Protein AF-A0A815Y420-F1 (afdb_monomer)

Nearest PDB structures (foldseek):
  3r4q-assembly3_E-2  TM=3.813E-01  e=1.557E-01  Agrobacterium fabrum str. C58
  7pub-assembly1_CE  TM=4.476E-01  e=1.511E+00  Trypanosoma brucei brucei
  6kok-assembly2_B  TM=3.086E-01  e=4.276E-01  Homo sapiens
  6koi-assembly6_L  TM=2.573E-01  e=1.102E+00  Homo sapiens
  6sgb-assembly1_CE  TM=3.005E-01  e=1.715E+00  Trypanosoma brucei brucei

Sequence (128 aa):
MRDALIARGLTPQPILDLSRPLDLGNGKMADVEFRVTTLKPNSIPGSDVFYCQHITPDLVWRPEWQAHTNGCIGMTRLSINVNDPKAASELYLRAMDVVKLENTEANTCIIHLSNFEITLVHKTDKPL

pLDDT: mean 92.56, std 8.1, range [49.59, 98.31]

Structure (mmCIF, N/CA/C/O backbone):
data_AF-A0A815Y420-F1
#
_entry.id   AF-A0A815Y420-F1
#
loop_
_atom_site.group_PDB
_atom_site.id
_atom_site.type_symbol
_atom_site.label_atom_id
_atom_site.label_alt_id
_atom_site.label_comp_id
_atom_site.label_asym_id
_atom_site.label_entity_id
_atom_site.label_seq_id
_atom_site.pdbx_PDB_ins_code
_atom_site.Cartn_x
_atom_site.Cartn_y
_atom_site.Cartn_z
_atom_site.occupancy
_atom_site.B_iso_or_equiv
_atom_site.auth_seq_id
_atom_site.auth_comp_id
_atom_site.auth_asym_id
_atom_site.auth_atom_id
_atom_site.pdbx_PDB_model_num
ATOM 1 N N . MET A 1 1 ? -2.843 10.768 -8.732 1.00 86.50 1 MET A N 1
ATOM 2 C CA . MET A 1 1 ? -2.425 10.189 -7.432 1.00 86.50 1 MET A CA 1
ATOM 3 C C . MET A 1 1 ? -2.602 11.186 -6.287 1.00 86.50 1 MET A C 1
ATOM 5 O O . MET A 1 1 ? -3.527 11.008 -5.510 1.00 86.50 1 MET A O 1
ATOM 9 N N . ARG A 1 2 ? -1.788 12.250 -6.190 1.00 92.56 2 ARG A N 1
ATOM 10 C CA . ARG A 1 2 ? -1.835 13.205 -5.063 1.00 92.56 2 ARG A CA 1
ATOM 11 C C . ARG A 1 2 ? -3.197 13.888 -4.872 1.00 92.56 2 ARG A C 1
ATOM 13 O O . ARG A 1 2 ? -3.689 13.935 -3.751 1.00 92.56 2 ARG A O 1
ATOM 20 N N . ASP A 1 3 ? -3.827 14.344 -5.951 1.00 94.00 3 ASP A N 1
ATOM 21 C CA . ASP A 1 3 ? -5.120 15.041 -5.863 1.00 94.00 3 ASP A CA 1
ATOM 22 C C . ASP A 1 3 ? -6.250 14.130 -5.370 1.00 94.00 3 ASP A C 1
ATOM 24 O O . ASP A 1 3 ? -7.111 14.571 -4.617 1.00 94.00 3 ASP A O 1
ATOM 28 N N . ALA A 1 4 ? -6.202 12.836 -5.705 1.00 92.19 4 ALA A N 1
ATOM 29 C CA . ALA A 1 4 ? -7.152 11.853 -5.189 1.00 92.19 4 ALA A CA 1
ATOM 30 C C . ALA A 1 4 ? -7.015 11.674 -3.668 1.00 92.19 4 ALA A C 1
ATOM 32 O O . ALA A 1 4 ? -8.016 11.565 -2.968 1.00 92.19 4 ALA A O 1
ATOM 33 N N . LEU A 1 5 ? -5.789 11.709 -3.132 1.00 94.00 5 LEU A N 1
ATOM 34 C CA . LEU A 1 5 ? -5.559 11.668 -1.684 1.00 94.00 5 LEU A CA 1
ATOM 35 C C . LEU A 1 5 ? -6.077 12.939 -0.997 1.00 94.00 5 LEU A C 1
ATOM 37 O O . LEU A 1 5 ? -6.693 12.857 0.063 1.00 94.00 5 LEU A O 1
ATOM 41 N N . ILE A 1 6 ? -5.882 14.107 -1.618 1.00 96.00 6 ILE A N 1
ATOM 42 C CA . ILE A 1 6 ? -6.423 15.381 -1.117 1.00 96.00 6 ILE A CA 1
ATOM 43 C C . ILE A 1 6 ? -7.953 15.351 -1.101 1.00 96.00 6 ILE A C 1
ATOM 45 O O . ILE A 1 6 ? -8.557 15.719 -0.096 1.00 96.00 6 ILE A O 1
ATOM 49 N N . ALA A 1 7 ? -8.583 14.854 -2.167 1.00 95.56 7 ALA A N 1
ATOM 50 C CA . ALA A 1 7 ? -10.035 14.698 -2.243 1.00 95.56 7 ALA A CA 1
ATOM 51 C C . ALA A 1 7 ? -10.590 13.765 -1.150 1.00 95.56 7 ALA A C 1
ATOM 53 O O . ALA A 1 7 ? -11.734 13.914 -0.730 1.00 95.56 7 ALA A O 1
ATOM 54 N N . ARG A 1 8 ? -9.766 12.842 -0.641 1.00 94.69 8 ARG A N 1
ATOM 55 C CA . ARG A 1 8 ? -10.083 11.953 0.489 1.00 94.69 8 ARG A CA 1
ATOM 56 C C . ARG A 1 8 ? -9.765 12.567 1.858 1.00 94.69 8 ARG A C 1
ATOM 58 O O . ARG A 1 8 ? -9.811 11.869 2.868 1.00 94.69 8 ARG A O 1
ATOM 65 N N . GLY A 1 9 ? -9.443 13.861 1.909 1.00 94.38 9 GLY A N 1
ATOM 66 C CA . GLY A 1 9 ? -9.171 14.604 3.141 1.00 94.38 9 GLY A CA 1
ATOM 67 C C . GLY A 1 9 ? -7.777 14.372 3.727 1.00 94.38 9 GLY A C 1
ATOM 68 O O . GLY A 1 9 ? -7.559 14.643 4.907 1.00 94.38 9 GLY A O 1
ATOM 69 N N . LEU A 1 10 ? -6.832 13.853 2.941 1.00 94.38 10 LEU A N 1
ATOM 70 C CA . LEU A 1 10 ? -5.453 13.634 3.381 1.00 94.38 10 LEU A CA 1
ATOM 71 C C . LEU A 1 10 ? -4.541 14.799 2.988 1.00 94.38 10 LEU A C 1
ATOM 73 O O . LEU A 1 10 ? -4.843 15.593 2.100 1.00 94.38 10 LEU A O 1
ATOM 77 N N . THR A 1 11 ? -3.376 14.871 3.636 1.00 95.12 11 THR A N 1
ATOM 78 C CA . THR A 1 11 ? -2.361 15.912 3.400 1.00 95.12 11 THR A CA 1
ATOM 79 C C . THR A 1 11 ? -1.053 15.315 2.861 1.00 95.12 11 THR A C 1
ATOM 81 O O . THR A 1 11 ? -0.026 15.330 3.546 1.00 95.12 11 THR A O 1
ATOM 84 N N . PRO A 1 12 ? -1.062 14.753 1.636 1.00 96.62 12 PRO A N 1
ATOM 85 C CA . PRO A 1 12 ? 0.137 14.182 1.036 1.00 96.62 12 PRO A CA 1
ATOM 86 C C . PRO A 1 12 ? 1.212 15.251 0.804 1.00 96.62 12 PRO A C 1
ATOM 88 O O . PRO A 1 12 ? 0.922 16.394 0.414 1.00 96.62 12 PRO A O 1
ATOM 91 N N . GLN A 1 13 ? 2.466 14.853 1.003 1.00 96.88 13 GLN A N 1
ATOM 92 C CA . GLN A 1 13 ? 3.637 15.661 0.679 1.00 96.88 13 GLN A CA 1
ATOM 93 C C . GLN A 1 13 ? 3.684 15.992 -0.826 1.00 96.88 13 GLN A C 1
ATOM 95 O O . GLN A 1 13 ? 2.953 15.392 -1.629 1.00 96.88 13 GLN A O 1
ATOM 100 N N . PRO A 1 14 ? 4.500 16.971 -1.253 1.00 96.75 14 PRO A N 1
ATOM 101 C CA . PRO A 1 14 ? 4.775 17.171 -2.669 1.00 96.75 14 PRO A CA 1
ATOM 102 C C . PRO A 1 14 ? 5.218 15.871 -3.343 1.00 96.75 14 PRO A C 1
ATOM 104 O O . PRO A 1 14 ? 5.765 14.968 -2.709 1.00 96.75 14 PRO A O 1
ATOM 107 N N . ILE A 1 15 ? 4.924 15.769 -4.632 1.00 97.50 15 ILE A N 1
ATOM 108 C CA . ILE A 1 15 ? 5.368 14.640 -5.435 1.00 97.50 15 ILE A CA 1
ATOM 109 C C . ILE A 1 15 ? 6.882 14.741 -5.632 1.00 97.50 15 ILE A C 1
ATOM 111 O O . ILE A 1 15 ? 7.388 15.818 -5.940 1.00 97.50 15 ILE A O 1
ATOM 115 N N . LEU A 1 16 ? 7.569 13.611 -5.491 1.00 97.88 16 LEU A N 1
ATOM 116 C CA . LEU A 1 16 ? 8.973 13.449 -5.826 1.00 97.88 16 LEU A CA 1
ATOM 117 C C . LEU A 1 16 ? 9.100 12.535 -7.046 1.00 97.88 16 LEU A C 1
ATOM 119 O O . LEU A 1 16 ? 8.652 11.387 -7.012 1.00 97.88 16 LEU A O 1
ATOM 123 N N . ASP A 1 17 ? 9.707 13.054 -8.108 1.00 98.00 17 ASP A N 1
ATOM 124 C CA . ASP A 1 17 ? 10.143 12.252 -9.247 1.00 98.00 17 ASP A CA 1
ATOM 125 C C . ASP A 1 17 ? 11.526 11.670 -8.921 1.00 98.00 17 ASP A C 1
ATOM 127 O O . ASP A 1 17 ? 12.441 12.383 -8.504 1.00 98.00 17 ASP A O 1
ATOM 131 N N . LEU A 1 18 ? 11.645 10.353 -9.045 1.00 97.88 18 LEU A N 1
ATOM 132 C CA . LEU A 1 18 ? 12.821 9.577 -8.678 1.00 97.88 18 LEU A CA 1
ATOM 133 C C . LEU A 1 18 ? 13.232 8.700 -9.860 1.00 97.88 18 LEU A C 1
ATOM 135 O O . LEU A 1 18 ? 12.380 8.130 -10.544 1.00 97.88 18 LEU A O 1
ATOM 139 N N . SER A 1 19 ? 14.537 8.527 -10.045 1.00 97.81 19 SER A N 1
ATOM 140 C CA . SER A 1 19 ? 15.079 7.567 -10.998 1.00 97.81 19 SER A CA 1
ATOM 141 C C . SER A 1 19 ? 16.311 6.861 -10.446 1.00 97.81 19 SER A C 1
ATOM 143 O O . SER A 1 19 ? 17.002 7.365 -9.555 1.00 97.81 19 SER A O 1
ATOM 145 N N . ARG A 1 20 ? 16.572 5.655 -10.952 1.00 97.25 20 ARG A N 1
ATOM 146 C CA . ARG A 1 20 ? 17.828 4.938 -10.717 1.00 97.25 20 ARG A CA 1
ATOM 147 C C . ARG A 1 20 ? 18.241 4.162 -11.970 1.00 97.25 20 ARG A C 1
ATOM 149 O O . ARG A 1 20 ? 17.365 3.579 -12.611 1.00 97.25 20 ARG A O 1
ATOM 156 N N . PRO A 1 21 ? 19.544 4.066 -12.267 1.00 97.19 21 PRO A N 1
ATOM 157 C CA . PRO A 1 21 ? 20.016 3.256 -13.377 1.00 97.19 21 PRO A CA 1
ATOM 158 C C . PRO A 1 21 ? 19.807 1.763 -13.097 1.00 97.19 21 PRO A C 1
ATOM 160 O O . PRO A 1 21 ? 19.901 1.296 -11.957 1.00 97.19 21 PRO A O 1
ATOM 163 N N . LEU A 1 22 ? 19.560 1.011 -14.163 1.00 96.12 22 LEU A N 1
ATOM 164 C CA . LEU A 1 22 ? 19.414 -0.433 -14.189 1.00 96.12 22 LEU A CA 1
ATOM 165 C C . LEU A 1 22 ? 20.243 -1.020 -15.331 1.00 96.12 22 LEU A C 1
ATOM 167 O O . LEU A 1 22 ? 20.076 -0.654 -16.493 1.00 96.12 22 LEU A O 1
ATOM 171 N N . ASP A 1 23 ? 21.096 -1.977 -14.984 1.00 94.88 23 ASP A N 1
ATOM 172 C CA . ASP A 1 23 ? 21.813 -2.802 -15.951 1.00 94.88 23 ASP A CA 1
ATOM 173 C C . ASP A 1 23 ? 20.883 -3.905 -16.480 1.00 94.88 23 ASP A C 1
ATOM 175 O O . ASP A 1 23 ? 20.318 -4.693 -15.717 1.00 94.88 23 ASP A O 1
ATOM 179 N N . LEU A 1 24 ? 20.694 -3.941 -17.799 1.00 92.19 24 LEU A N 1
ATOM 180 C CA . LEU A 1 24 ? 19.887 -4.938 -18.506 1.00 92.19 24 LEU A CA 1
ATOM 181 C C . LEU A 1 24 ? 20.731 -6.121 -19.012 1.00 92.19 24 LEU A C 1
ATOM 183 O O . LEU A 1 24 ? 20.189 -7.023 -19.656 1.00 92.19 24 LEU A O 1
ATOM 187 N N . GLY A 1 25 ? 22.036 -6.116 -18.745 1.00 92.62 25 G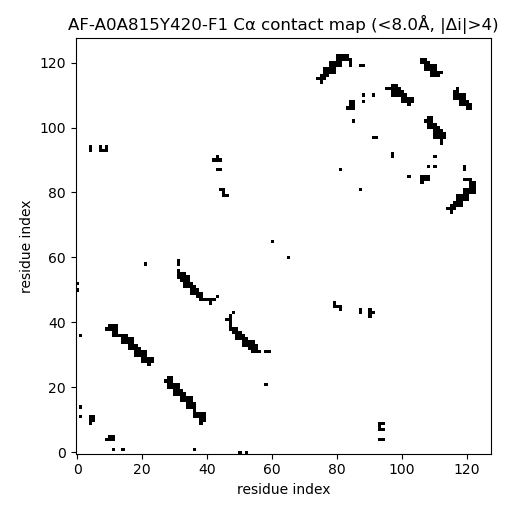LY A N 1
ATOM 188 C CA . GLY A 1 25 ? 23.019 -7.050 -19.272 1.00 92.62 25 GLY A CA 1
ATOM 189 C C . GLY A 1 25 ? 23.533 -6.653 -20.658 1.00 92.62 25 GLY A C 1
ATOM 190 O O . GLY A 1 25 ? 22.948 -5.838 -21.375 1.00 92.62 25 GLY A O 1
ATOM 191 N N . ASN A 1 26 ? 24.652 -7.262 -21.063 1.00 90.81 26 ASN A N 1
ATOM 192 C CA . ASN A 1 26 ? 25.291 -7.051 -22.371 1.00 90.81 26 ASN A CA 1
ATOM 193 C C . ASN A 1 26 ? 25.612 -5.572 -22.675 1.00 90.81 26 ASN A C 1
ATOM 195 O O . ASN A 1 26 ? 25.513 -5.134 -23.822 1.00 90.81 26 ASN A O 1
ATOM 199 N N . GLY A 1 27 ? 25.964 -4.799 -21.641 1.00 91.75 27 GLY A N 1
ATOM 200 C CA . GLY A 1 27 ? 26.309 -3.379 -21.754 1.00 91.75 27 GLY A CA 1
ATOM 201 C C . GLY A 1 27 ? 25.117 -2.444 -21.988 1.00 91.75 27 GLY A C 1
ATOM 202 O O . GLY A 1 27 ? 25.324 -1.274 -22.301 1.00 91.75 27 GLY A O 1
ATOM 203 N N . LYS A 1 28 ? 23.876 -2.932 -21.864 1.00 95.00 28 LYS A N 1
ATOM 204 C CA . LYS A 1 28 ? 22.671 -2.107 -21.995 1.00 95.00 28 LYS A CA 1
ATOM 205 C C . LYS A 1 28 ? 22.249 -1.561 -20.635 1.00 95.00 28 LYS A C 1
ATOM 207 O O . LYS A 1 28 ? 22.021 -2.330 -19.710 1.00 95.00 28 LYS A O 1
ATOM 212 N N . MET A 1 29 ? 22.060 -0.248 -20.561 1.00 96.75 29 MET A N 1
ATOM 213 C CA . MET A 1 29 ? 21.539 0.448 -19.383 1.00 96.75 29 MET A CA 1
ATOM 214 C C . MET A 1 29 ? 20.162 1.038 -19.686 1.00 96.75 29 MET A C 1
ATOM 216 O O . MET A 1 29 ? 19.890 1.435 -20.820 1.00 96.75 29 MET A O 1
ATOM 220 N N . ALA A 1 30 ? 19.313 1.122 -18.670 1.00 96.44 30 ALA A N 1
ATOM 221 C CA . ALA A 1 30 ? 18.063 1.874 -18.697 1.00 96.44 30 ALA A CA 1
ATOM 222 C C . ALA A 1 30 ? 17.841 2.568 -17.351 1.00 96.44 30 ALA A C 1
ATOM 224 O O . ALA A 1 30 ? 18.410 2.144 -16.350 1.00 96.44 30 ALA A O 1
ATOM 225 N N . ASP A 1 31 ? 16.989 3.589 -17.308 1.00 97.88 31 ASP A N 1
ATOM 226 C CA . ASP A 1 31 ? 16.589 4.224 -16.053 1.00 97.88 31 ASP A CA 1
ATOM 227 C C . ASP A 1 31 ? 15.228 3.693 -15.595 1.00 97.88 31 ASP A C 1
ATOM 229 O O . ASP A 1 31 ? 14.239 3.687 -16.331 1.00 97.88 31 ASP A O 1
ATOM 233 N N . VAL A 1 32 ? 15.180 3.224 -14.350 1.00 97.81 32 VAL A N 1
ATOM 234 C CA . VAL A 1 32 ? 13.929 2.908 -13.668 1.00 97.81 32 VAL A CA 1
ATOM 235 C C . VAL A 1 32 ? 13.399 4.187 -13.053 1.00 97.81 32 VAL A C 1
ATOM 237 O O . VAL A 1 32 ? 14.105 4.832 -12.281 1.00 97.81 32 VAL A O 1
ATOM 240 N N . GLU A 1 33 ? 12.154 4.521 -13.361 1.00 98.31 33 GLU A N 1
ATOM 241 C CA . GLU A 1 33 ? 11.536 5.789 -13.013 1.00 98.31 33 GLU A CA 1
ATOM 242 C C . GLU A 1 33 ? 10.279 5.556 -12.179 1.00 98.31 33 GLU A C 1
ATOM 244 O O . GLU A 1 33 ? 9.444 4.682 -12.460 1.00 98.31 33 GLU A O 1
ATOM 249 N N . PHE A 1 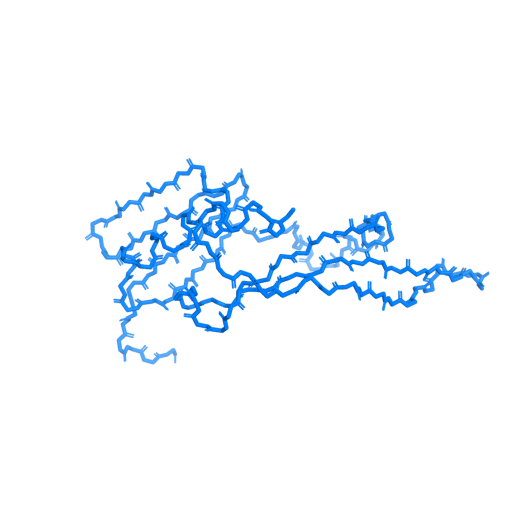34 ? 10.130 6.373 -11.145 1.00 97.50 34 PHE A N 1
ATOM 250 C CA . PHE A 1 34 ? 9.009 6.317 -10.224 1.00 97.50 34 PHE A CA 1
ATOM 251 C C . PHE A 1 34 ? 8.624 7.712 -9.773 1.00 97.50 34 PHE A C 1
ATOM 253 O O . PHE A 1 34 ? 9.438 8.629 -9.681 1.00 97.50 34 PHE A O 1
ATOM 260 N N . ARG A 1 35 ? 7.359 7.830 -9.400 1.00 97.69 35 ARG A N 1
ATOM 261 C CA . ARG A 1 35 ? 6.810 9.020 -8.784 1.00 97.69 35 ARG A CA 1
ATOM 262 C C . ARG A 1 35 ? 6.255 8.666 -7.419 1.00 97.69 35 ARG A C 1
ATOM 264 O O . ARG A 1 35 ? 5.371 7.816 -7.311 1.00 97.69 35 ARG A O 1
ATOM 271 N N . VAL A 1 36 ? 6.753 9.333 -6.386 1.00 97.50 36 VAL A N 1
ATOM 272 C CA . VAL A 1 36 ? 6.424 9.016 -4.997 1.00 97.50 36 VAL A CA 1
ATOM 273 C C . VAL A 1 36 ? 5.790 10.212 -4.299 1.00 97.50 36 VAL A C 1
ATOM 275 O O . VAL A 1 36 ? 6.148 11.363 -4.528 1.00 97.50 36 VAL A O 1
ATOM 278 N N . THR A 1 37 ? 4.830 9.942 -3.424 1.00 97.38 37 THR A N 1
ATOM 279 C CA . THR A 1 37 ? 4.392 10.882 -2.389 1.00 97.38 37 THR A CA 1
ATOM 280 C C . THR A 1 37 ? 4.167 10.119 -1.091 1.00 97.38 37 THR A C 1
ATOM 282 O O . THR A 1 37 ? 3.876 8.922 -1.109 1.00 97.38 37 THR A O 1
ATOM 285 N N . THR A 1 38 ? 4.297 10.795 0.042 1.00 96.75 38 THR A N 1
ATOM 286 C CA . THR A 1 38 ? 4.100 10.200 1.365 1.00 96.75 38 THR A CA 1
ATOM 287 C C . THR A 1 38 ? 3.029 10.963 2.128 1.00 96.75 38 THR A C 1
ATOM 289 O O . THR A 1 38 ? 2.750 12.134 1.849 1.00 96.75 38 THR A O 1
ATOM 292 N N . LEU A 1 39 ? 2.434 10.318 3.127 1.00 95.94 39 LEU A N 1
ATOM 293 C CA . LEU A 1 39 ? 1.770 11.057 4.199 1.00 95.94 39 LEU A CA 1
ATOM 294 C C . LEU A 1 39 ? 2.817 11.559 5.201 1.00 95.94 39 LEU A C 1
ATOM 296 O O . LEU A 1 39 ? 3.979 11.147 5.168 1.00 95.94 39 LEU A O 1
ATOM 300 N N . LYS A 1 40 ? 2.420 12.478 6.087 1.00 92.19 40 LYS A N 1
ATOM 301 C CA . LYS A 1 40 ? 3.286 12.852 7.211 1.00 92.19 40 LYS A CA 1
ATOM 302 C C . LYS A 1 40 ? 3.493 11.626 8.116 1.00 92.19 40 LYS A C 1
ATOM 304 O O . LYS A 1 40 ? 2.535 10.862 8.283 1.00 92.19 40 LYS A O 1
ATOM 309 N N . PRO A 1 41 ? 4.672 11.459 8.735 1.00 89.75 41 PRO A N 1
ATOM 310 C CA . PRO A 1 41 ? 4.899 10.388 9.701 1.00 89.75 41 PRO A CA 1
ATOM 311 C C . PRO A 1 41 ? 3.810 10.353 10.776 1.00 89.75 41 PRO A C 1
ATOM 313 O O . PRO A 1 41 ? 3.309 11.407 11.180 1.00 89.75 41 PRO A O 1
ATOM 316 N N . ASN A 1 42 ? 3.442 9.154 11.226 1.00 87.81 42 ASN A N 1
ATOM 317 C CA . ASN A 1 42 ? 2.387 8.926 12.225 1.00 87.81 42 ASN A CA 1
ATOM 318 C C . ASN A 1 42 ? 0.975 9.420 11.831 1.00 87.81 42 ASN A C 1
ATOM 320 O O . ASN A 1 42 ? 0.087 9.457 12.681 1.00 87.81 42 ASN A O 1
ATOM 324 N N . SER A 1 43 ? 0.728 9.785 10.564 1.00 92.19 43 SER A N 1
ATOM 325 C CA . SER A 1 43 ? -0.633 10.137 10.108 1.00 92.19 43 SER A CA 1
ATOM 326 C C . SER A 1 43 ? -1.572 8.935 10.098 1.00 92.19 43 SER A C 1
ATOM 328 O O . SER A 1 43 ? -2.785 9.104 10.193 1.00 92.19 43 SER A O 1
ATOM 330 N N . ILE A 1 44 ? -1.015 7.734 9.942 1.00 95.00 44 ILE A N 1
ATOM 331 C CA . ILE A 1 44 ? -1.739 6.471 9.943 1.00 95.00 44 ILE A CA 1
ATOM 332 C C . ILE A 1 44 ? -1.242 5.666 11.155 1.00 95.00 44 ILE A C 1
ATOM 334 O O . ILE A 1 44 ? -0.047 5.388 11.256 1.00 95.00 44 ILE A O 1
ATOM 338 N N . PRO A 1 45 ? -2.107 5.314 12.122 1.00 94.19 45 PRO A N 1
ATOM 339 C CA . PRO A 1 45 ? -1.664 4.621 13.325 1.00 94.19 45 PRO A CA 1
ATOM 340 C C . PRO A 1 45 ? -0.975 3.293 13.003 1.00 94.19 45 PRO A C 1
ATOM 342 O O . PRO A 1 45 ? -1.537 2.438 12.316 1.00 94.19 45 PRO A O 1
ATOM 345 N N . GLY A 1 46 ? 0.248 3.134 13.513 1.00 92.62 46 GLY A N 1
ATOM 346 C CA . GLY A 1 46 ? 1.050 1.920 13.352 1.00 92.62 46 GLY A CA 1
ATOM 347 C C . GLY A 1 46 ? 1.643 1.705 11.955 1.00 92.62 46 GLY A C 1
ATOM 348 O O . GLY A 1 46 ? 2.198 0.637 11.712 1.00 92.62 46 GLY A O 1
ATOM 349 N N . SER A 1 47 ? 1.543 2.676 11.039 1.00 92.00 47 SER A N 1
ATOM 350 C CA . SER A 1 47 ? 2.079 2.537 9.683 1.00 92.00 47 SER A CA 1
ATOM 351 C C . SER A 1 47 ? 2.524 3.871 9.092 1.00 92.00 47 SER A C 1
ATOM 353 O O . SER A 1 47 ? 1.798 4.862 9.137 1.00 92.00 47 SER A O 1
ATOM 355 N N . ASP A 1 48 ? 3.693 3.875 8.457 1.00 92.44 48 ASP A N 1
ATOM 356 C CA . ASP A 1 48 ? 4.065 4.931 7.523 1.00 92.44 48 ASP A CA 1
ATOM 357 C C . ASP A 1 48 ? 3.679 4.502 6.108 1.00 92.44 48 ASP A C 1
ATOM 359 O O . ASP A 1 48 ? 4.088 3.448 5.618 1.00 92.44 48 ASP A O 1
ATOM 363 N N . VAL A 1 49 ? 2.872 5.332 5.447 1.00 92.94 49 VAL A N 1
ATOM 364 C CA . VAL A 1 49 ? 2.323 5.033 4.121 1.00 92.94 49 VAL A CA 1
ATOM 365 C C . VAL A 1 49 ? 2.936 5.963 3.082 1.00 92.94 49 VAL A C 1
ATOM 367 O O . VAL A 1 49 ? 2.863 7.1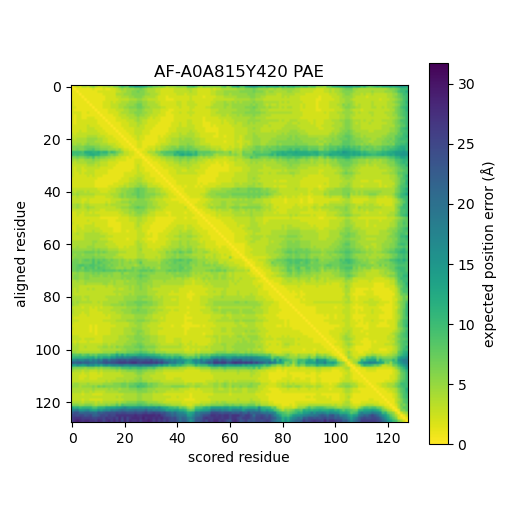95 3.192 1.00 92.94 49 VAL A O 1
ATOM 370 N N . PHE A 1 50 ? 3.485 5.359 2.032 1.00 93.94 50 PHE A N 1
ATOM 371 C CA . PHE A 1 50 ? 3.871 6.042 0.805 1.00 93.94 50 PHE A CA 1
ATOM 372 C C . PHE A 1 50 ? 3.144 5.439 -0.395 1.00 93.94 50 PHE A C 1
ATOM 374 O O . PHE A 1 50 ? 2.763 4.271 -0.393 1.00 93.94 50 PHE A O 1
ATOM 381 N N . TYR A 1 51 ? 2.968 6.254 -1.427 1.00 96.25 51 TYR A N 1
ATOM 382 C CA . TYR A 1 51 ? 2.325 5.877 -2.677 1.00 96.25 51 TYR A CA 1
ATOM 383 C C . TYR A 1 51 ? 3.357 5.987 -3.786 1.00 96.25 51 TYR A C 1
ATOM 385 O O . TYR A 1 51 ? 3.996 7.031 -3.931 1.00 96.25 51 TYR A O 1
ATOM 393 N N . CYS A 1 52 ? 3.513 4.913 -4.553 1.00 95.94 52 CYS A N 1
ATOM 394 C CA . CYS A 1 52 ? 4.457 4.832 -5.656 1.00 95.94 52 CYS A CA 1
ATOM 395 C C . CYS A 1 52 ? 3.708 4.570 -6.960 1.00 95.94 52 CYS A C 1
ATOM 397 O O . CYS A 1 52 ? 3.004 3.569 -7.096 1.00 95.94 52 CYS A O 1
ATOM 399 N N . GLN A 1 53 ? 3.889 5.461 -7.927 1.00 96.00 53 GLN A N 1
ATOM 400 C CA . GLN A 1 53 ? 3.524 5.221 -9.311 1.00 96.00 53 GLN A CA 1
ATOM 401 C C . GLN A 1 53 ? 4.786 4.809 -10.069 1.00 96.00 53 GLN A C 1
ATOM 403 O O . GLN A 1 53 ? 5.707 5.609 -10.234 1.00 96.00 53 GLN A O 1
ATOM 408 N N . HIS A 1 54 ? 4.813 3.568 -10.544 1.00 96.50 54 HIS A N 1
ATOM 409 C CA . HIS A 1 54 ? 5.863 3.087 -11.436 1.00 96.50 54 HIS A CA 1
ATOM 410 C C . HIS A 1 54 ? 5.645 3.688 -12.827 1.00 96.50 54 HIS A C 1
ATOM 412 O O . HIS A 1 54 ? 4.577 3.502 -13.410 1.00 96.50 54 HIS A O 1
ATOM 418 N N . ILE A 1 55 ? 6.637 4.417 -13.338 1.00 97.75 55 ILE A N 1
ATOM 419 C CA . ILE A 1 55 ? 6.604 4.997 -14.689 1.00 97.75 55 ILE A CA 1
ATOM 420 C C . ILE A 1 55 ? 7.149 3.987 -15.701 1.00 97.75 55 ILE A C 1
ATOM 422 O O . ILE A 1 55 ? 6.577 3.831 -16.776 1.00 97.75 55 ILE A O 1
ATOM 426 N N . THR A 1 56 ? 8.177 3.226 -15.313 1.00 97.06 56 THR A N 1
ATOM 427 C CA . THR A 1 56 ? 8.742 2.119 -16.101 1.00 97.06 56 THR A CA 1
ATOM 428 C C . THR A 1 56 ? 8.528 0.759 -15.412 1.00 97.06 56 THR A C 1
ATOM 430 O O . THR A 1 56 ? 9.489 0.097 -15.012 1.00 97.06 56 THR A O 1
ATOM 433 N N . PRO A 1 57 ? 7.268 0.302 -15.234 1.00 96.25 57 PRO A N 1
ATOM 434 C CA . PRO A 1 57 ? 6.961 -0.929 -14.499 1.00 96.25 57 PRO A CA 1
ATOM 435 C C . PRO A 1 57 ? 7.600 -2.179 -15.117 1.00 96.25 57 PRO A C 1
ATOM 437 O O . PRO A 1 57 ? 8.032 -3.057 -14.374 1.00 96.25 57 PRO A O 1
ATOM 440 N N . ASP A 1 58 ? 7.741 -2.235 -16.443 1.00 95.38 58 ASP A N 1
ATOM 441 C CA . ASP A 1 58 ? 8.348 -3.374 -17.147 1.00 95.38 58 ASP A CA 1
ATOM 442 C C . ASP A 1 58 ? 9.834 -3.570 -16.795 1.00 95.38 58 ASP A C 1
ATOM 444 O O . ASP A 1 58 ? 10.366 -4.674 -16.905 1.00 95.38 58 ASP A O 1
ATOM 448 N N . LEU A 1 59 ? 10.509 -2.515 -16.321 1.00 95.31 59 LEU A N 1
ATOM 449 C CA . LEU A 1 59 ? 11.890 -2.587 -15.837 1.00 95.31 59 LEU A CA 1
ATOM 450 C C . LEU A 1 59 ? 11.987 -3.050 -14.374 1.00 95.31 59 LEU A C 1
ATOM 452 O O . LEU A 1 59 ? 13.073 -3.414 -13.925 1.00 95.31 59 LEU A O 1
ATOM 456 N N . VAL A 1 60 ? 10.875 -3.045 -13.632 1.00 94.19 60 VAL A N 1
ATOM 457 C CA . VAL A 1 60 ? 10.801 -3.446 -12.215 1.00 94.19 60 VAL A CA 1
ATOM 458 C C . VAL A 1 60 ? 10.263 -4.866 -12.069 1.00 94.19 60 VAL A C 1
ATOM 460 O O . VAL A 1 60 ? 10.852 -5.681 -11.362 1.00 94.19 60 VAL A O 1
ATOM 463 N N . TRP A 1 61 ? 9.162 -5.180 -12.750 1.00 92.50 61 TRP A N 1
ATOM 464 C CA . TRP A 1 61 ? 8.407 -6.425 -12.587 1.00 92.50 61 TRP A CA 1
ATOM 465 C C . TRP A 1 61 ? 8.821 -7.483 -13.611 1.00 92.50 61 TRP A C 1
ATOM 467 O O . TRP A 1 61 ? 7.999 -8.044 -14.332 1.00 92.50 61 TRP A O 1
ATOM 477 N N . ARG A 1 62 ? 10.119 -7.777 -13.678 1.00 91.62 62 ARG A N 1
ATOM 478 C CA . ARG A 1 62 ? 10.673 -8.720 -14.656 1.00 91.62 62 ARG A CA 1
ATOM 479 C C . ARG A 1 62 ? 10.451 -10.178 -14.226 1.00 91.62 62 ARG A C 1
ATOM 481 O O . ARG A 1 62 ? 10.775 -10.502 -13.080 1.00 91.62 62 ARG A O 1
ATOM 488 N N . PRO A 1 63 ? 9.913 -11.063 -15.088 1.00 90.44 63 PRO A N 1
ATOM 489 C CA . PRO A 1 63 ? 9.602 -12.448 -14.717 1.00 90.44 63 PRO A CA 1
ATOM 490 C C . PRO A 1 63 ? 10.781 -13.215 -14.106 1.00 90.44 63 PRO A C 1
ATOM 492 O O . PRO A 1 63 ? 10.612 -13.947 -13.134 1.00 90.44 63 PRO A O 1
ATOM 495 N N . GLU A 1 64 ? 11.988 -13.000 -14.624 1.00 89.75 64 GLU A N 1
ATOM 496 C CA . GLU A 1 64 ? 13.216 -13.640 -14.153 1.00 89.75 64 GLU A CA 1
ATOM 497 C C . GLU A 1 64 ? 13.615 -13.260 -12.718 1.00 89.75 64 GLU A C 1
ATOM 499 O O . GLU A 1 64 ? 14.375 -13.994 -12.095 1.00 89.75 64 GLU A O 1
ATOM 504 N N . TRP A 1 65 ? 13.111 -12.144 -12.178 1.00 90.25 65 TRP A N 1
ATOM 505 C CA . TRP A 1 65 ? 13.362 -11.722 -10.791 1.00 90.25 65 TRP A CA 1
ATOM 506 C C . TRP A 1 65 ? 12.226 -12.080 -9.838 1.00 90.25 65 TRP A C 1
ATOM 508 O O . TRP A 1 65 ? 12.418 -12.087 -8.624 1.00 90.25 65 TRP A O 1
ATOM 518 N N . GLN A 1 66 ? 11.042 -12.371 -10.375 1.00 90.56 66 GLN A N 1
ATOM 519 C CA . GLN A 1 66 ? 9.887 -12.785 -9.582 1.00 90.56 66 GLN A CA 1
ATOM 520 C C . GLN A 1 66 ? 9.971 -14.263 -9.171 1.00 90.56 66 GLN A C 1
ATOM 522 O O . GLN A 1 66 ? 9.309 -14.679 -8.225 1.00 90.56 66 GLN A O 1
ATOM 527 N N . ALA A 1 67 ? 10.804 -15.057 -9.849 1.00 89.88 67 ALA A N 1
ATOM 528 C CA . ALA A 1 67 ? 11.109 -16.421 -9.449 1.00 89.88 67 ALA A CA 1
ATOM 529 C C . ALA A 1 67 ? 12.291 -16.446 -8.468 1.00 89.88 67 ALA A C 1
ATOM 531 O O . ALA A 1 67 ? 13.387 -15.984 -8.780 1.00 89.88 67 ALA A O 1
ATOM 532 N N . HIS A 1 68 ? 12.098 -17.040 -7.290 1.00 89.19 68 HIS A N 1
ATOM 533 C CA . HIS A 1 68 ? 13.171 -17.215 -6.311 1.00 89.19 68 HIS A CA 1
ATOM 534 C C . HIS A 1 68 ? 13.011 -18.508 -5.504 1.00 89.19 68 HIS A C 1
ATOM 536 O O . HIS A 1 68 ? 11.902 -18.992 -5.264 1.00 89.19 68 HIS A O 1
ATOM 542 N N . THR A 1 69 ? 14.128 -19.043 -5.010 1.00 93.31 69 THR A N 1
ATOM 543 C CA . THR A 1 69 ? 14.199 -20.365 -4.361 1.00 93.31 69 THR A CA 1
ATOM 544 C C . THR A 1 69 ? 13.331 -20.498 -3.112 1.00 93.31 69 THR A C 1
ATOM 546 O O . THR A 1 69 ? 12.903 -21.600 -2.789 1.00 93.31 69 THR A O 1
ATOM 549 N N . ASN A 1 70 ? 13.041 -19.399 -2.407 1.00 93.19 70 ASN A N 1
ATOM 550 C CA . ASN A 1 70 ? 12.216 -19.465 -1.198 1.00 93.19 70 ASN A CA 1
ATOM 551 C C . ASN A 1 70 ? 10.726 -19.775 -1.497 1.00 93.19 70 ASN A C 1
ATOM 553 O O . ASN A 1 70 ? 9.980 -20.086 -0.575 1.00 93.19 70 ASN A O 1
ATOM 557 N N . GLY A 1 71 ? 10.293 -19.703 -2.766 1.00 90.38 71 GLY A N 1
ATOM 558 C CA . GLY A 1 71 ? 8.943 -20.071 -3.208 1.00 90.38 71 GLY A CA 1
ATOM 559 C C . GLY A 1 71 ? 7.796 -19.144 -2.778 1.00 90.38 71 GLY A C 1
ATOM 560 O O . GLY A 1 71 ? 6.665 -19.368 -3.201 1.00 90.38 71 GLY A O 1
ATOM 561 N N . CYS A 1 72 ? 8.041 -18.108 -1.974 1.00 91.75 72 CYS A N 1
ATOM 562 C CA . CYS A 1 72 ? 7.032 -17.112 -1.608 1.00 91.75 72 CYS A CA 1
ATOM 563 C C . CYS A 1 72 ? 6.492 -16.361 -2.836 1.00 91.75 72 CYS A C 1
ATOM 565 O O . CYS A 1 72 ? 7.216 -15.656 -3.524 1.00 91.75 72 CYS A O 1
ATOM 567 N N . ILE A 1 73 ? 5.191 -16.442 -3.083 1.00 89.69 73 ILE A N 1
ATOM 568 C CA . ILE A 1 73 ? 4.561 -15.769 -4.234 1.00 89.69 73 ILE A CA 1
ATOM 569 C C . ILE A 1 73 ? 3.882 -14.444 -3.869 1.00 89.69 73 ILE A C 1
ATOM 571 O O . ILE A 1 73 ? 3.377 -13.740 -4.738 1.00 89.69 73 ILE A O 1
ATOM 575 N N . GLY A 1 74 ? 3.839 -14.104 -2.581 1.00 91.12 74 GLY A N 1
ATOM 576 C CA . GLY A 1 74 ? 3.219 -12.879 -2.099 1.00 91.12 74 GLY A CA 1
ATOM 577 C C . GLY A 1 74 ? 2.932 -12.905 -0.604 1.00 91.12 74 GLY A C 1
ATOM 578 O O . GLY A 1 74 ? 3.135 -13.908 0.080 1.00 91.12 74 GLY A O 1
ATOM 579 N N . MET A 1 75 ? 2.436 -11.775 -0.110 1.00 93.06 75 MET A N 1
ATOM 580 C CA . MET A 1 75 ? 1.928 -11.604 1.247 1.00 93.06 75 MET A CA 1
ATOM 581 C C . MET A 1 75 ? 0.408 -11.463 1.164 1.00 93.06 75 MET A C 1
ATOM 583 O O . MET A 1 75 ? -0.084 -10.730 0.313 1.00 93.06 75 MET A O 1
ATOM 587 N N . THR A 1 76 ? -0.332 -12.149 2.033 1.00 95.62 76 THR A N 1
ATOM 588 C CA . THR A 1 76 ? -1.806 -12.117 2.024 1.00 95.62 76 THR A CA 1
ATOM 589 C C . THR A 1 76 ? -2.384 -11.175 3.070 1.00 95.62 76 THR A C 1
ATOM 591 O O . THR A 1 76 ? -3.476 -10.643 2.885 1.00 95.62 76 THR A O 1
ATOM 594 N N . ARG A 1 77 ? -1.658 -10.966 4.175 1.00 96.12 77 ARG A N 1
ATOM 595 C CA . ARG A 1 77 ? -2.151 -10.203 5.318 1.00 96.12 77 ARG A CA 1
ATOM 596 C C . ARG A 1 77 ? -1.032 -9.531 6.101 1.00 96.12 77 ARG A C 1
ATOM 598 O O . ARG A 1 77 ? 0.026 -10.125 6.301 1.00 96.12 77 ARG A O 1
AT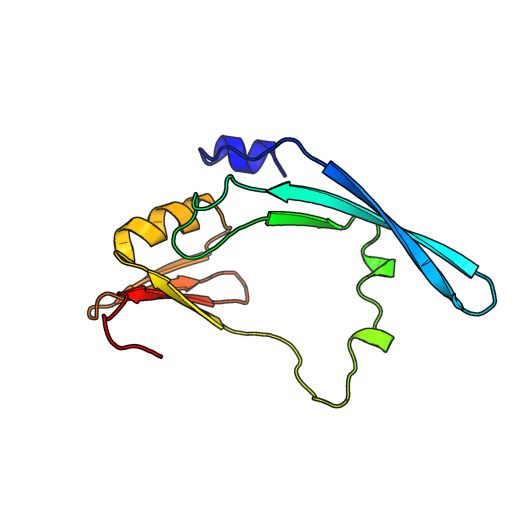OM 605 N N . LEU A 1 78 ? -1.310 -8.337 6.619 1.00 95.56 78 LEU A N 1
ATOM 606 C CA . LEU A 1 78 ? -0.472 -7.615 7.578 1.00 95.56 78 LEU A CA 1
ATOM 607 C C . LEU A 1 78 ? -1.242 -7.398 8.884 1.00 95.56 78 LEU A C 1
ATOM 609 O O . LEU A 1 78 ? -2.380 -6.945 8.856 1.00 95.56 78 LEU A O 1
ATOM 613 N N . SER A 1 79 ? -0.632 -7.700 10.034 1.00 95.38 79 SER A N 1
ATOM 614 C CA . SER A 1 79 ? -1.200 -7.370 11.353 1.00 95.38 79 SER A CA 1
ATOM 615 C C . SER A 1 79 ? -0.452 -6.198 11.976 1.00 95.38 79 SER A C 1
ATOM 617 O O . SER A 1 79 ? 0.775 -6.223 12.038 1.00 95.38 79 SER A O 1
ATOM 619 N N . ILE A 1 80 ? -1.184 -5.190 12.445 1.00 94.81 80 ILE A N 1
ATOM 620 C CA . ILE A 1 80 ? -0.628 -3.957 13.005 1.00 94.81 80 ILE A CA 1
ATOM 621 C C . ILE A 1 80 ? -1.227 -3.733 14.389 1.00 94.81 80 ILE A C 1
ATOM 623 O O . ILE A 1 80 ? -2.443 -3.628 14.543 1.00 94.81 80 ILE A O 1
ATOM 627 N N . ASN A 1 81 ? -0.359 -3.623 15.392 1.00 93.88 81 ASN A N 1
ATOM 628 C CA . ASN A 1 81 ? -0.771 -3.291 16.750 1.00 93.88 81 ASN A CA 1
ATOM 629 C C . ASN A 1 81 ? -0.996 -1.781 16.872 1.00 93.88 81 ASN A C 1
ATOM 631 O O . ASN A 1 81 ? -0.077 -0.990 16.652 1.00 93.88 81 ASN A O 1
ATOM 635 N N . VAL A 1 82 ? -2.202 -1.383 17.265 1.00 94.25 82 VAL A N 1
ATOM 636 C CA . VAL A 1 82 ? -2.602 0.019 17.450 1.00 94.25 82 VAL A CA 1
ATOM 637 C C . VAL A 1 82 ? -3.380 0.184 18.752 1.00 94.25 82 VAL A C 1
ATOM 639 O O . VAL A 1 82 ? -4.033 -0.743 19.217 1.00 94.25 82 VAL A O 1
ATOM 642 N N . ASN A 1 83 ? -3.328 1.368 19.361 1.00 92.25 83 ASN A N 1
ATOM 643 C CA . ASN A 1 83 ? -4.011 1.602 20.640 1.00 92.25 83 ASN A CA 1
ATOM 644 C C . ASN A 1 83 ? -5.542 1.563 20.505 1.00 92.25 83 ASN A C 1
ATOM 646 O O . ASN A 1 83 ? -6.223 1.103 21.409 1.00 92.25 83 ASN A O 1
ATOM 650 N N . ASP A 1 84 ? -6.094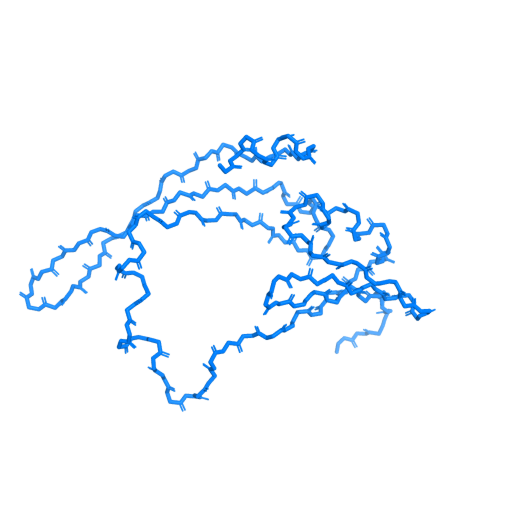 2.014 19.379 1.00 93.06 84 ASP A N 1
ATOM 651 C CA . ASP A 1 84 ? -7.533 1.969 19.107 1.00 93.06 84 ASP A CA 1
ATOM 652 C C . ASP A 1 84 ? -7.762 1.530 17.653 1.00 93.06 84 ASP A C 1
ATOM 654 O O . ASP A 1 84 ? -7.642 2.348 16.736 1.00 93.06 84 ASP A O 1
ATOM 658 N N . PRO A 1 85 ? -8.048 0.237 17.414 1.00 95.31 85 PRO A N 1
ATOM 659 C CA . PRO A 1 85 ? -8.279 -0.293 16.070 1.00 95.31 85 PRO A CA 1
ATOM 660 C C . PRO A 1 85 ? -9.443 0.361 15.340 1.00 95.31 85 PRO A C 1
ATOM 662 O O . PRO A 1 85 ? -9.350 0.589 14.133 1.00 95.31 85 PRO A O 1
ATOM 665 N N . LYS A 1 86 ? -10.512 0.712 16.060 1.00 93.44 86 LYS A N 1
ATOM 666 C CA . LYS A 1 86 ? -11.702 1.305 15.457 1.00 93.44 86 LYS A CA 1
ATOM 667 C C . LYS A 1 86 ? -11.393 2.715 14.974 1.00 93.44 86 LYS A C 1
ATOM 669 O O . LYS A 1 86 ? -11.586 2.992 13.792 1.00 93.44 86 LYS A O 1
ATOM 674 N N . ALA A 1 87 ? -10.832 3.560 15.839 1.00 93.06 87 ALA A N 1
ATOM 675 C CA . ALA A 1 87 ? -10.432 4.913 15.456 1.00 93.06 87 ALA A CA 1
ATOM 676 C C . ALA A 1 87 ? -9.341 4.903 14.372 1.00 93.06 87 ALA A C 1
ATOM 678 O O . ALA A 1 87 ? -9.385 5.689 13.426 1.00 93.06 87 ALA A O 1
ATOM 679 N N . ALA A 1 88 ? -8.379 3.979 14.463 1.00 95.19 88 ALA A N 1
ATOM 680 C CA . ALA A 1 88 ? -7.348 3.828 13.445 1.00 95.19 88 ALA A CA 1
ATOM 681 C C . ALA A 1 88 ? -7.943 3.454 12.080 1.00 95.19 88 ALA A C 1
ATOM 683 O O . ALA A 1 88 ? -7.549 4.047 11.076 1.00 95.19 88 ALA A O 1
ATOM 684 N N . SER A 1 89 ? -8.914 2.534 12.030 1.00 95.75 89 SER A N 1
ATOM 685 C CA . SER A 1 89 ? -9.507 2.057 10.773 1.00 95.75 89 SER A CA 1
ATOM 686 C C . SER A 1 89 ? -10.074 3.183 9.900 1.00 95.75 89 SER A C 1
ATOM 688 O O . SER A 1 89 ? -9.947 3.131 8.677 1.00 95.75 89 SER A O 1
ATOM 690 N N . GLU A 1 90 ? -10.594 4.257 10.500 1.00 94.50 90 GLU A N 1
ATOM 691 C CA . GLU A 1 90 ? -11.125 5.418 9.777 1.00 94.50 90 GLU A CA 1
ATOM 692 C C . GLU A 1 90 ? -10.061 6.141 8.939 1.00 94.50 90 GLU A C 1
ATOM 694 O O . GLU A 1 90 ? -10.352 6.658 7.858 1.00 94.50 90 GLU A O 1
ATOM 699 N N . LEU A 1 91 ? -8.814 6.177 9.418 1.00 94.75 91 LEU A N 1
ATOM 700 C CA . LEU A 1 91 ? -7.689 6.759 8.685 1.00 94.75 91 LEU A CA 1
ATOM 701 C C . LEU A 1 91 ? -7.249 5.852 7.532 1.00 94.75 91 LEU A C 1
ATOM 703 O O . LEU A 1 91 ? -6.966 6.351 6.442 1.00 94.75 91 LEU A O 1
ATOM 707 N N . TYR A 1 92 ? -7.269 4.532 7.729 1.00 96.31 92 TYR A N 1
ATOM 708 C CA . TYR A 1 92 ? -6.983 3.569 6.662 1.00 96.31 92 TYR A CA 1
ATOM 709 C C . TYR A 1 92 ? -8.050 3.601 5.557 1.00 96.31 92 TYR A C 1
ATOM 711 O O . TYR A 1 92 ? -7.695 3.592 4.380 1.00 96.31 92 TYR A O 1
ATOM 719 N N . LEU A 1 93 ? -9.334 3.749 5.911 1.00 95.56 93 LEU A N 1
ATOM 720 C CA . LEU A 1 93 ? -10.430 3.944 4.948 1.00 95.56 93 LEU A CA 1
ATOM 721 C C . LEU A 1 93 ? -10.210 5.167 4.046 1.00 95.56 93 LEU A C 1
ATOM 723 O O . LEU A 1 93 ? -10.598 5.167 2.878 1.00 95.56 93 LEU A O 1
ATOM 727 N N . ARG A 1 94 ? -9.580 6.226 4.567 1.00 95.06 94 ARG A N 1
ATOM 728 C CA . ARG A 1 94 ? -9.219 7.406 3.769 1.00 95.06 94 ARG A CA 1
ATOM 729 C C . ARG A 1 94 ? -7.944 7.202 2.959 1.00 95.06 94 ARG A C 1
ATOM 731 O O . ARG A 1 94 ? -7.853 7.762 1.875 1.00 95.06 94 ARG A O 1
ATOM 738 N N . ALA A 1 95 ? -6.978 6.440 3.462 1.00 94.88 95 ALA A N 1
ATOM 739 C CA . ALA A 1 95 ? -5.675 6.237 2.827 1.00 94.88 95 ALA A CA 1
ATOM 740 C C . ALA A 1 95 ? -5.678 5.217 1.682 1.00 94.88 95 ALA A C 1
ATOM 742 O O . ALA A 1 95 ? -4.860 5.325 0.775 1.00 94.88 95 ALA A O 1
ATOM 743 N N . MET A 1 96 ? -6.574 4.231 1.704 1.00 94.31 96 MET A N 1
ATOM 744 C CA . MET A 1 96 ? -6.479 3.061 0.825 1.00 94.31 96 MET A CA 1
ATOM 745 C C . MET A 1 96 ? -7.804 2.750 0.146 1.00 94.31 96 MET A C 1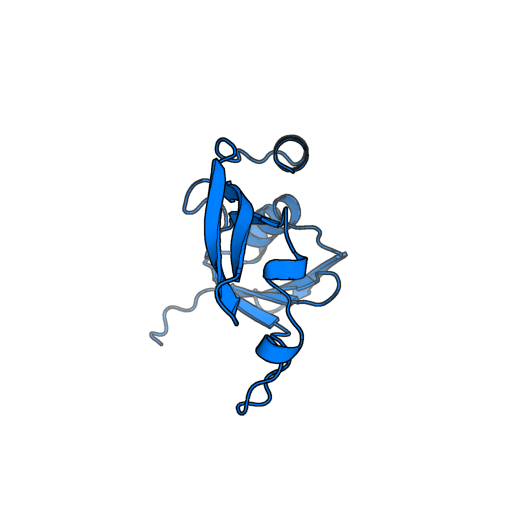
ATOM 747 O O . MET A 1 96 ? -8.864 3.042 0.690 1.00 94.31 96 MET A O 1
ATOM 751 N N . ASP A 1 97 ? -7.772 2.111 -1.019 1.00 93.88 97 ASP A N 1
ATOM 752 C CA . ASP A 1 97 ? -8.983 1.651 -1.710 1.00 93.88 97 ASP A CA 1
ATOM 753 C C . ASP A 1 97 ? -9.561 0.407 -1.023 1.00 93.88 97 ASP A C 1
ATOM 755 O O . ASP A 1 97 ? -9.395 -0.729 -1.466 1.00 93.88 97 ASP A O 1
ATOM 759 N N . VAL A 1 98 ? -10.205 0.643 0.121 1.00 96.00 98 VAL A N 1
ATOM 760 C CA . VAL A 1 98 ? -10.815 -0.390 0.953 1.00 96.00 98 VAL A CA 1
ATOM 761 C C . VAL A 1 98 ? -12.083 -0.913 0.290 1.00 96.00 98 VAL A C 1
ATOM 763 O O . VAL A 1 98 ? -12.992 -0.154 -0.038 1.00 96.00 98 VAL A O 1
ATOM 766 N N . VAL A 1 99 ? -12.149 -2.234 0.149 1.00 97.25 99 VAL A N 1
ATOM 767 C CA . VAL A 1 99 ? -13.310 -2.967 -0.364 1.00 97.25 99 VAL A CA 1
ATOM 768 C C . VAL A 1 99 ? -14.327 -3.198 0.749 1.00 97.25 99 VAL A C 1
ATOM 770 O O . VAL A 1 99 ? -15.529 -3.043 0.541 1.00 97.25 99 VAL A O 1
ATOM 773 N N . LYS A 1 100 ? -13.855 -3.572 1.943 1.00 96.75 100 LYS A N 1
ATOM 774 C CA . LYS A 1 100 ? -14.714 -3.872 3.092 1.00 96.75 100 LYS A CA 1
ATOM 775 C C . LYS A 1 100 ? -13.988 -3.594 4.404 1.00 96.75 100 LYS A C 1
ATOM 777 O O . LYS A 1 100 ? -12.800 -3.870 4.532 1.00 96.75 100 LYS A O 1
ATOM 782 N N . LEU A 1 101 ? -14.725 -3.091 5.391 1.00 96.44 101 LEU A N 1
ATOM 783 C CA . LEU A 1 101 ? -14.284 -3.023 6.782 1.00 96.44 101 LEU A CA 1
ATOM 784 C C . LEU A 1 101 ? -15.144 -3.965 7.623 1.00 96.44 101 LEU A C 1
ATOM 786 O O . LEU A 1 101 ? -16.373 -3.894 7.580 1.00 96.44 101 LEU A O 1
ATOM 790 N N . GLU A 1 102 ? -14.496 -4.815 8.408 1.00 95.19 102 GLU A N 1
ATOM 791 C CA . GLU A 1 102 ? -15.138 -5.689 9.383 1.00 95.19 102 GLU A CA 1
ATOM 792 C C . GLU A 1 102 ? -14.657 -5.333 10.787 1.00 95.19 102 GLU A C 1
ATOM 794 O O . GLU A 1 102 ? -13.459 -5.309 11.067 1.00 95.19 102 GLU A O 1
ATOM 799 N N . ASN A 1 103 ? -15.606 -5.069 11.683 1.00 88.88 103 ASN A N 1
ATOM 800 C CA . ASN A 1 103 ? -15.327 -4.907 13.103 1.00 88.88 103 ASN A CA 1
ATOM 801 C C . ASN A 1 103 ? -15.614 -6.235 13.795 1.00 88.88 103 ASN A C 1
ATOM 803 O O . ASN A 1 103 ? -16.703 -6.784 13.643 1.00 88.88 103 ASN A O 1
ATOM 807 N N . THR A 1 104 ? -14.647 -6.739 14.551 1.00 82.12 104 THR A N 1
ATOM 808 C CA . THR A 1 104 ? -14.812 -7.962 15.343 1.00 82.12 104 THR A CA 1
ATOM 809 C C . THR A 1 104 ? -15.087 -7.607 16.805 1.00 82.12 104 THR A C 1
ATOM 811 O O . THR A 1 104 ? -14.703 -6.534 17.274 1.00 82.12 104 THR A O 1
ATOM 814 N N . GLU A 1 105 ? -15.720 -8.516 17.547 1.00 71.06 105 GLU A N 1
ATOM 815 C CA . GLU A 1 105 ? -16.055 -8.318 18.968 1.00 71.06 105 GLU A CA 1
ATOM 816 C C . GLU A 1 105 ? -14.813 -8.193 19.879 1.00 71.06 105 GLU A C 1
ATOM 818 O O . GLU A 1 105 ? -14.909 -7.705 21.001 1.00 71.06 105 GLU A O 1
ATOM 823 N N . ALA A 1 106 ? -13.627 -8.578 19.395 1.00 70.19 106 ALA A N 1
ATOM 824 C CA . ALA A 1 106 ? -12.394 -8.695 20.174 1.00 70.19 106 ALA A CA 1
ATOM 825 C C . ALA A 1 106 ? -11.429 -7.498 20.024 1.00 70.19 106 ALA A C 1
ATOM 827 O O . ALA A 1 106 ? -10.216 -7.694 19.943 1.00 70.19 106 ALA A O 1
ATOM 828 N N . ASN A 1 107 ? -11.936 -6.259 19.950 1.00 83.69 107 ASN A N 1
ATOM 829 C CA . ASN A 1 107 ? -11.111 -5.057 19.721 1.00 83.69 107 ASN A CA 1
ATOM 8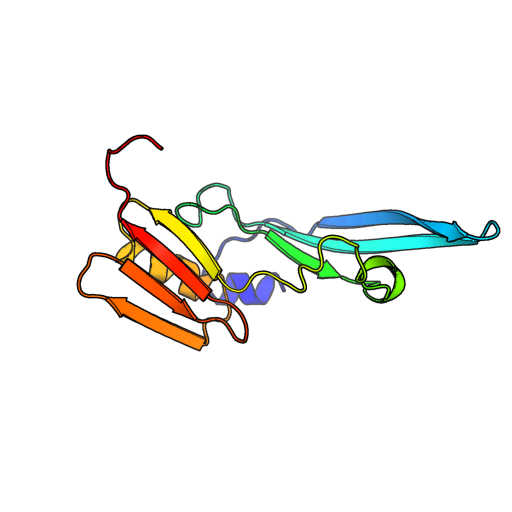30 C C . ASN A 1 107 ? -10.144 -5.230 18.533 1.00 83.69 107 ASN A C 1
ATOM 832 O O . ASN A 1 107 ? -8.951 -4.954 18.633 1.00 83.69 107 ASN A O 1
ATOM 836 N N . THR A 1 108 ? -10.645 -5.753 17.417 1.00 91.88 108 THR A N 1
ATOM 837 C CA . THR A 1 108 ? -9.869 -5.949 16.189 1.00 91.88 108 THR A CA 1
ATOM 838 C C . THR A 1 108 ? -10.701 -5.497 14.996 1.00 91.88 108 THR A C 1
ATOM 840 O O . THR A 1 108 ? -11.902 -5.779 14.929 1.00 91.88 108 THR A O 1
ATOM 843 N N . CYS A 1 109 ? -10.060 -4.816 14.049 1.00 96.00 109 CYS A N 1
ATOM 844 C CA . CYS A 1 109 ? -10.668 -4.395 12.788 1.00 96.00 109 CYS A CA 1
ATOM 845 C C . CYS A 1 109 ? -9.929 -5.052 11.622 1.00 96.00 109 CYS A C 1
ATOM 847 O O . CYS A 1 109 ? -8.698 -5.030 11.580 1.00 96.00 109 CYS A O 1
ATOM 849 N N . ILE A 1 110 ? -10.668 -5.610 10.666 1.00 96.88 110 ILE A N 1
ATOM 850 C CA . ILE A 1 110 ? -10.112 -6.193 9.443 1.00 96.88 110 ILE A CA 1
ATOM 851 C C . ILE A 1 110 ? -10.488 -5.292 8.272 1.00 96.88 110 ILE A C 1
ATOM 853 O O . ILE A 1 110 ? -11.663 -5.038 8.006 1.00 96.88 110 ILE A O 1
ATOM 857 N N . ILE A 1 111 ? -9.468 -4.790 7.588 1.00 97.44 111 ILE A N 1
ATOM 858 C CA . ILE A 1 111 ? -9.574 -3.951 6.403 1.00 97.44 111 ILE A CA 1
ATOM 859 C C . ILE A 1 111 ? -9.244 -4.826 5.199 1.00 97.44 111 ILE A C 1
ATOM 861 O O . ILE A 1 111 ? -8.105 -5.261 5.026 1.00 97.44 111 ILE A O 1
ATOM 865 N N . HIS A 1 112 ? -10.246 -5.062 4.365 1.00 97.75 112 HIS A N 1
ATOM 866 C CA . HIS A 1 112 ? -10.130 -5.839 3.140 1.00 97.75 112 HIS A CA 1
ATOM 867 C C . HIS A 1 112 ? -9.810 -4.914 1.968 1.00 97.75 112 HIS A C 1
ATOM 869 O O . HIS A 1 112 ? -10.580 -3.998 1.663 1.00 97.75 112 HIS A O 1
ATOM 875 N N . LEU A 1 113 ? -8.684 -5.162 1.308 1.00 96.12 113 LEU A N 1
ATOM 876 C CA . LEU A 1 113 ? -8.334 -4.614 -0.003 1.00 96.12 113 LEU A CA 1
ATOM 877 C C . LEU A 1 113 ? -8.674 -5.655 -1.084 1.00 96.12 113 LEU A C 1
ATOM 879 O O . LEU A 1 113 ? -9.137 -6.752 -0.780 1.00 96.12 113 LEU A O 1
ATOM 883 N N . SER A 1 114 ? -8.455 -5.335 -2.359 1.00 94.06 114 SER A N 1
ATOM 884 C CA . SER A 1 114 ? -8.835 -6.214 -3.480 1.00 94.06 114 SER A CA 1
ATOM 885 C C . SER A 1 114 ? -8.198 -7.612 -3.440 1.00 94.06 114 SER A C 1
ATOM 887 O O . SER A 1 114 ? -8.827 -8.576 -3.868 1.00 94.06 114 SER A O 1
ATOM 889 N N . ASN A 1 115 ? -6.965 -7.729 -2.945 1.00 93.69 115 ASN A N 1
ATOM 890 C CA . ASN A 1 115 ? -6.210 -8.983 -2.867 1.00 93.69 115 ASN A CA 1
ATOM 891 C C . ASN A 1 115 ? -5.341 -9.092 -1.600 1.00 93.69 115 ASN A C 1
ATOM 893 O O . ASN A 1 115 ? -4.381 -9.862 -1.573 1.00 93.69 115 ASN A O 1
ATOM 897 N N . PHE A 1 116 ? -5.634 -8.287 -0.580 1.00 96.50 116 PHE A N 1
ATOM 898 C CA . PHE A 1 116 ? -4.803 -8.165 0.612 1.00 96.50 116 PHE A CA 1
ATOM 899 C C . PHE A 1 116 ? -5.635 -7.756 1.824 1.00 96.50 116 PHE A C 1
ATOM 901 O O . PHE A 1 116 ? -6.591 -6.994 1.689 1.00 96.50 116 PHE A O 1
ATOM 908 N N . GLU A 1 117 ? -5.238 -8.196 3.012 1.00 96.94 117 GLU A N 1
ATOM 909 C CA . GLU A 1 117 ? -5.911 -7.842 4.261 1.00 96.94 117 GLU A CA 1
ATOM 910 C C . GLU A 1 117 ? -4.979 -7.106 5.231 1.00 96.94 117 GLU A C 1
ATOM 912 O O . GLU A 1 117 ? -3.820 -7.475 5.429 1.00 96.94 117 GLU A O 1
ATOM 917 N N . ILE A 1 118 ? -5.503 -6.088 5.912 1.00 97.19 118 ILE A N 1
ATOM 918 C CA . ILE A 1 118 ? -4.835 -5.459 7.056 1.00 97.19 118 ILE A CA 1
ATOM 919 C C . ILE A 1 118 ? -5.672 -5.720 8.303 1.00 97.19 118 ILE A C 1
ATOM 921 O O . ILE A 1 118 ? -6.837 -5.338 8.381 1.00 97.19 118 ILE A O 1
ATOM 925 N N . THR A 1 119 ? -5.070 -6.353 9.303 1.00 96.88 119 THR A N 1
ATOM 926 C CA . THR A 1 119 ? -5.673 -6.578 10.616 1.00 96.88 119 THR A CA 1
ATOM 927 C C . THR A 1 119 ? -5.120 -5.559 11.606 1.00 96.88 119 THR A C 1
ATOM 929 O O . THR A 1 119 ? -3.937 -5.593 11.939 1.00 96.88 119 THR A O 1
ATOM 932 N N . LEU A 1 120 ? -5.970 -4.669 12.106 1.00 96.44 120 LEU A N 1
ATOM 933 C CA . LEU A 1 120 ? -5.640 -3.773 13.210 1.00 96.44 120 LEU A CA 1
ATOM 934 C C . LEU A 1 120 ? -6.001 -4.458 14.523 1.00 96.44 120 LEU A C 1
ATOM 936 O O . LEU A 1 120 ? -7.174 -4.739 14.767 1.00 96.44 120 LEU A O 1
ATOM 940 N N . VAL A 1 121 ? -5.000 -4.713 15.358 1.00 94.00 121 VAL A N 1
ATOM 941 C CA . VAL A 1 121 ? -5.148 -5.404 16.643 1.00 94.00 121 VAL A CA 1
ATOM 942 C C . VAL A 1 121 ? -4.904 -4.406 17.763 1.00 94.00 121 VAL A C 1
ATOM 944 O O . VAL A 1 121 ? -3.974 -3.599 17.689 1.00 94.00 121 VAL A O 1
ATOM 947 N N . HIS A 1 122 ? -5.735 -4.439 18.803 1.00 92.12 122 HIS A N 1
ATOM 948 C CA . HIS A 1 122 ? -5.500 -3.606 19.973 1.00 92.12 122 HIS A CA 1
ATOM 949 C C . HIS A 1 122 ? -4.159 -3.965 20.616 1.00 92.12 122 HIS A C 1
ATOM 951 O O . HIS A 1 122 ? -3.891 -5.127 20.926 1.00 92.12 122 HIS A O 1
ATOM 957 N N . LYS A 1 123 ? -3.305 -2.961 20.805 1.00 85.56 123 LYS A N 1
ATOM 958 C CA . LYS A 1 123 ? -1.989 -3.143 21.405 1.00 85.56 123 LYS A CA 1
ATOM 959 C C . LYS A 1 123 ? -2.151 -3.625 22.846 1.00 85.56 123 LYS A C 1
ATOM 961 O O . LYS A 1 123 ? 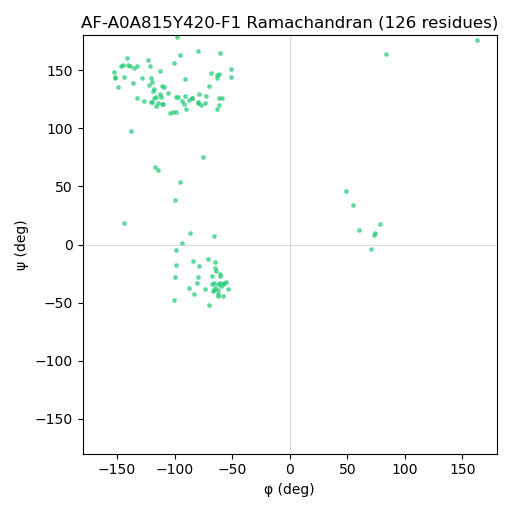-2.671 -2.907 23.688 1.00 85.56 123 LYS A O 1
ATOM 966 N N . THR A 1 124 ? -1.666 -4.826 23.134 1.00 78.31 124 THR A N 1
ATOM 967 C CA . THR A 1 124 ? -1.548 -5.331 24.506 1.00 78.31 124 THR A CA 1
ATOM 968 C C . THR A 1 124 ? -0.176 -4.977 25.074 1.00 78.31 124 THR A C 1
ATOM 970 O O . THR A 1 124 ? 0.815 -5.100 24.358 1.00 78.31 124 THR A O 1
ATOM 973 N N . ASP A 1 125 ? -0.089 -4.638 26.362 1.00 67.38 125 ASP A N 1
ATOM 974 C CA . ASP A 1 125 ? 1.168 -4.307 27.069 1.00 67.38 125 ASP A CA 1
ATOM 975 C C . ASP A 1 125 ? 2.165 -5.476 27.206 1.00 67.38 125 ASP A C 1
ATOM 977 O O . ASP A 1 125 ? 3.180 -5.372 27.895 1.00 67.38 125 ASP A O 1
ATOM 981 N N . LYS A 1 126 ? 1.901 -6.614 26.560 1.00 50.44 126 LYS A N 1
ATOM 982 C CA . LYS A 1 126 ? 2.803 -7.759 26.576 1.00 50.44 126 LYS A CA 1
ATOM 983 C C . LYS A 1 126 ? 3.978 -7.478 25.626 1.00 50.44 126 LYS A C 1
ATOM 985 O O . LYS A 1 126 ? 3.728 -7.255 24.439 1.00 50.44 126 LYS A O 1
ATOM 990 N N . PRO A 1 127 ? 5.235 -7.461 26.107 1.00 49.59 127 PRO A N 1
ATOM 991 C CA . PRO A 1 127 ? 6.382 -7.341 25.217 1.00 49.59 127 PRO A CA 1
ATOM 992 C C . PRO A 1 127 ? 6.422 -8.544 24.263 1.00 49.59 127 PRO A C 1
ATOM 994 O O . PRO A 1 127 ? 5.979 -9.637 24.632 1.00 49.59 127 PRO A O 1
ATOM 997 N N . LEU A 1 128 ? 6.896 -8.291 23.036 1.00 53.47 128 LEU A N 1
ATOM 998 C CA . LEU A 1 128 ? 7.151 -9.305 22.007 1.00 53.47 128 LEU A CA 1
ATOM 999 C C . LEU A 1 128 ? 8.088 -10.403 22.522 1.00 53.47 128 LEU A C 1
ATOM 1001 O O . LEU A 1 128 ? 9.046 -10.054 23.250 1.00 53.47 128 LEU A O 1
#

Foldseek 3Di:
DVVLLVVLVADKDDKDKDWDWDDPDPPDIDIWIKIKIWGPPCLQFQDTDMDIDGPCVCRVPPPVVCDDPVPDNDDAEAEGEGQQQVVRVSSVVSVDPFPDWDDDPQRWIWTDDPRHIYIYHHDDPDDD

Secondary structure (DSSP, 8-state):
-HHHHHHTT--PPPPEEEEEEEE-STT-EEEEEEEEEEPPTTSBTTB--EEEEESSGGGTS-HHHH--TT------EEEEEES-HHHHHHHHHHHS--SEEEEETTTEEEEE-SS-EEEEEEPPS---

Solvent-accessible surface area (backbone atoms only — not comparable to full-atom values): 7767 Å² total; per-residue (Å²): 113,69,66,60,40,42,76,50,74,45,74,62,49,76,77,42,83,46,75,45,83,40,82,74,56,96,88,40,74,47,72,39,36,36,38,36,35,33,53,59,82,74,70,37,73,74,45,82,58,70,47,76,47,67,72,39,48,77,79,69,71,39,71,82,74,69,60,59,93,86,67,72,89,75,78,59,67,47,80,37,62,25,87,48,20,70,73,38,46,60,47,49,58,48,74,45,83,60,74,45,79,44,82,50,96,77,56,30,26,41,42,30,38,95,80,3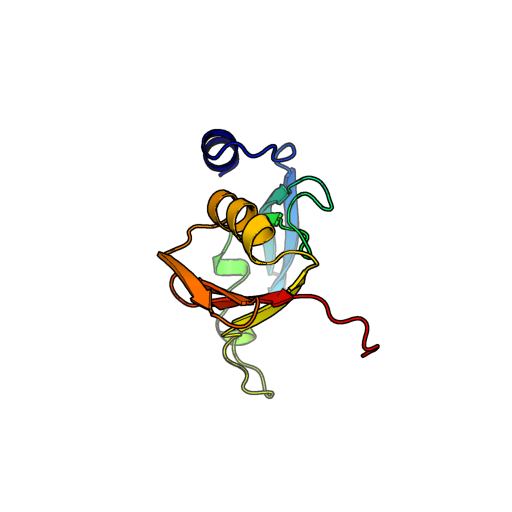8,35,39,35,29,32,48,57,64,95,68,81,132

Organism: NCBI:txid433720

Radius of gyration: 18.11 Å; Cα contacts (8 Å, |Δi|>4): 207; chains: 1; bounding box: 42×38×49 Å

Mean predicted aligned error: 4.69 Å